Protein AF-J9WI94-F1 (afdb_monomer_lite)

Radius of gyration: 10.74 Å; chains: 1; bounding box: 24×22×24 Å

Secondary structure (DSSP, 8-state):
-EEEEE-S-B-TTSPBSS-EEEEEESSS-GGG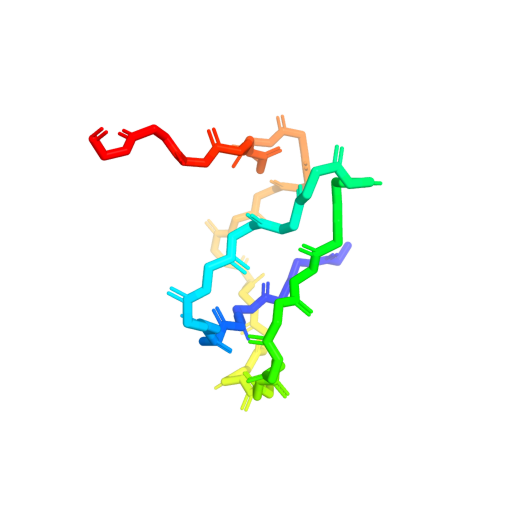------

Sequence (38 aa):
MVVQTGFSEWTRDGTLRHPRYLGVRTDKEPGEVVRETH

InterPro domains:
  IPR012309 DNA ligase, ATP-dependent, C-terminal [PF04679] (1-28)
  IPR012340 Nuc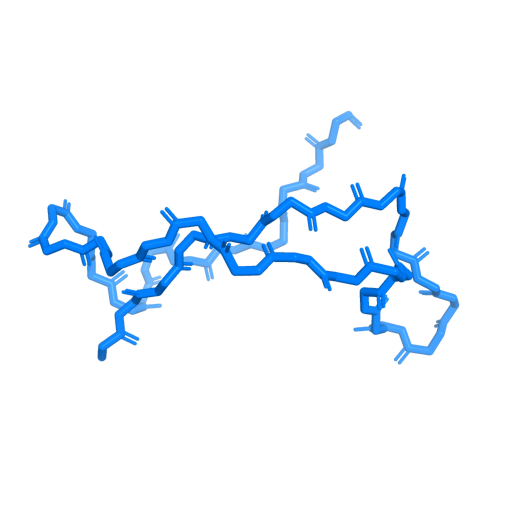leic acid-binding, OB-fold [G3DSA:2.40.50.140] (1-36)
  IPR012340 Nucleic acid-binding, OB-fold [SSF50249] (2-36)

Foldseek 3Di:
DAWDWDADDQDPVRDGHPIDTDGGDPPDDPVPDDDDDD

pLDDT: mean 93.85, std 6.77, range [59.28, 97.88]

Structure (mmCIF, N/CA/C/O backbone):
data_AF-J9WI94-F1
#
_entry.id   AF-J9WI94-F1
#
loop_
_atom_site.group_PDB
_atom_site.id
_atom_site.type_symbol
_atom_site.label_atom_id
_atom_site.label_alt_id
_atom_site.label_comp_id
_atom_site.label_asym_id
_atom_site.label_entity_id
_atom_site.label_seq_id
_atom_site.pdbx_PDB_ins_code
_atom_site.Cartn_x
_atom_site.Cartn_y
_atom_site.Cartn_z
_atom_site.occupancy
_atom_site.B_iso_or_equiv
_atom_site.auth_seq_id
_atom_site.auth_comp_id
_atom_site.auth_asym_id
_atom_site.auth_atom_id
_atom_site.pdbx_PDB_model_num
ATOM 1 N N . MET A 1 1 ? -8.161 0.159 5.649 1.00 88.94 1 MET A N 1
ATOM 2 C CA . MET A 1 1 ? -8.110 -0.890 4.606 1.00 88.94 1 MET A CA 1
ATOM 3 C C . MET A 1 1 ? -6.690 -0.961 4.075 1.00 88.94 1 MET A C 1
ATOM 5 O O . MET A 1 1 ? -6.154 0.088 3.741 1.00 88.94 1 MET A O 1
ATOM 9 N N . VAL A 1 2 ? -6.093 -2.154 4.022 1.00 96.94 2 VAL A N 1
ATOM 10 C CA . VAL A 1 2 ? -4.729 -2.374 3.514 1.00 96.94 2 VAL A CA 1
ATOM 11 C C . VAL A 1 2 ? -4.791 -3.172 2.216 1.00 96.94 2 VAL A C 1
ATOM 13 O O . VAL A 1 2 ? -5.614 -4.075 2.069 1.00 96.94 2 VAL A O 1
ATOM 16 N N . VAL A 1 3 ? -3.924 -2.837 1.262 1.00 97.19 3 VAL A N 1
ATOM 17 C CA . VAL A 1 3 ? -3.764 -3.580 0.009 1.00 97.19 3 VAL A CA 1
ATOM 18 C C . VAL A 1 3 ? -2.302 -3.925 -0.203 1.00 97.19 3 VAL A C 1
ATOM 20 O O . VAL A 1 3 ? -1.413 -3.170 0.185 1.00 97.19 3 VAL A O 1
ATOM 23 N N . GLN A 1 4 ? -2.058 -5.057 -0.846 1.00 96.94 4 GLN A N 1
ATOM 24 C CA . GLN A 1 4 ? -0.735 -5.426 -1.308 1.00 96.94 4 GLN A CA 1
ATOM 25 C C . GLN A 1 4 ? -0.550 -4.968 -2.754 1.00 96.94 4 GLN A C 1
ATOM 27 O O . GLN A 1 4 ? -1.434 -5.133 -3.600 1.00 96.94 4 GLN A O 1
ATOM 32 N N . THR A 1 5 ? 0.621 -4.407 -3.037 1.00 96.19 5 THR A N 1
ATOM 33 C CA . THR A 1 5 ? 1.008 -3.930 -4.364 1.00 96.19 5 THR A CA 1
ATOM 34 C C . THR A 1 5 ? 2.422 -4.396 -4.684 1.00 96.19 5 THR A C 1
ATOM 36 O O . THR A 1 5 ? 3.298 -4.365 -3.824 1.00 96.19 5 THR A O 1
ATOM 39 N N . GLY A 1 6 ? 2.638 -4.859 -5.913 1.00 95.75 6 GLY A N 1
ATOM 40 C CA . GLY A 1 6 ? 3.979 -5.063 -6.455 1.00 95.75 6 GLY A CA 1
ATOM 41 C C . GLY A 1 6 ? 4.415 -3.811 -7.209 1.00 95.75 6 GLY A C 1
ATOM 42 O O . GLY A 1 6 ? 3.592 -3.191 -7.875 1.00 95.75 6 GLY A O 1
ATOM 43 N N . PHE A 1 7 ? 5.685 -3.428 -7.129 1.00 95.81 7 PHE A N 1
ATOM 44 C CA . PHE A 1 7 ? 6.232 -2.271 -7.847 1.00 95.81 7 PHE A CA 1
ATOM 45 C C . PHE A 1 7 ? 7.744 -2.444 -8.043 1.00 95.81 7 PHE A C 1
ATOM 47 O O . PHE A 1 7 ? 8.351 -3.285 -7.381 1.00 95.81 7 PHE A O 1
ATOM 54 N N . SER A 1 8 ? 8.347 -1.696 -8.971 1.00 94.56 8 SER A N 1
ATOM 55 C CA . SER A 1 8 ? 9.773 -1.861 -9.297 1.00 94.56 8 SER A CA 1
ATOM 56 C C . SER A 1 8 ? 10.703 -1.066 -8.381 1.00 94.56 8 SER A C 1
ATOM 58 O O . SER A 1 8 ? 11.762 -1.553 -8.008 1.00 94.56 8 SER A O 1
ATOM 60 N N . GLU A 1 9 ? 10.330 0.167 -8.035 1.00 94.00 9 GLU A N 1
ATOM 61 C CA . GLU A 1 9 ? 11.116 1.045 -7.163 1.00 94.00 9 GLU A CA 1
ATOM 62 C C . GLU A 1 9 ? 10.249 2.155 -6.557 1.00 94.00 9 GLU A C 1
ATOM 64 O O . GLU A 1 9 ? 9.201 2.526 -7.101 1.00 94.00 9 GLU A O 1
ATOM 69 N N . TRP A 1 10 ? 10.726 2.719 -5.450 1.00 94.75 10 TRP A N 1
ATOM 70 C CA . TRP A 1 10 ? 10.262 4.011 -4.963 1.00 94.75 10 TRP A CA 1
ATOM 71 C C . TRP A 1 10 ? 10.929 5.127 -5.764 1.00 94.75 10 TRP A C 1
ATOM 73 O O . TRP A 1 10 ? 12.154 5.167 -5.867 1.00 94.75 10 TRP A O 1
ATOM 83 N N . THR A 1 11 ? 10.148 6.067 -6.282 1.00 93.31 11 THR A N 1
ATOM 84 C CA . THR A 1 11 ? 10.691 7.256 -6.945 1.00 93.31 11 THR A CA 1
ATOM 85 C C . THR A 1 11 ? 11.257 8.248 -5.923 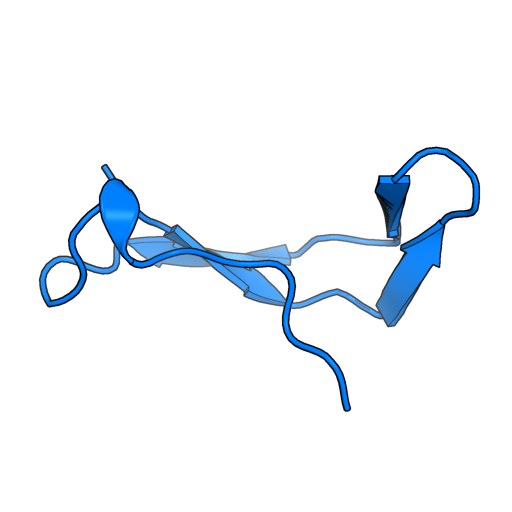1.00 93.31 11 THR A C 1
ATOM 87 O O . THR A 1 11 ? 10.993 8.159 -4.719 1.00 93.31 11 THR A O 1
ATOM 90 N N . ARG A 1 12 ? 12.014 9.242 -6.409 1.00 93.75 12 ARG A N 1
ATOM 91 C CA . ARG A 1 12 ? 12.501 10.357 -5.575 1.00 93.75 12 ARG A CA 1
ATOM 92 C C . ARG A 1 12 ? 11.363 11.145 -4.924 1.00 93.75 12 ARG A C 1
ATOM 94 O O . ARG A 1 12 ? 11.528 11.609 -3.803 1.00 93.75 12 ARG A O 1
ATOM 101 N N . ASP A 1 13 ? 10.213 11.206 -5.587 1.00 95.25 13 ASP A N 1
ATOM 102 C CA . ASP A 1 13 ? 9.027 11.924 -5.115 1.00 95.25 13 ASP A CA 1
ATOM 103 C C . ASP A 1 13 ? 8.158 11.073 -4.168 1.00 95.25 13 ASP A C 1
ATOM 105 O O . ASP A 1 13 ? 7.068 11.483 -3.780 1.00 95.25 13 ASP A O 1
ATOM 109 N N . GLY A 1 14 ? 8.618 9.872 -3.788 1.00 92.81 14 GLY A N 1
ATOM 110 C CA . GLY A 1 14 ? 7.926 9.008 -2.829 1.00 92.81 14 GLY A CA 1
ATOM 111 C C . GLY A 1 14 ? 6.750 8.223 -3.414 1.00 92.81 14 GLY A C 1
ATOM 112 O O . GLY A 1 14 ? 5.887 7.770 -2.666 1.00 92.81 14 GLY A O 1
ATOM 113 N N . THR A 1 15 ? 6.707 8.034 -4.733 1.00 94.56 15 THR A N 1
ATOM 114 C CA . THR A 1 15 ? 5.663 7.253 -5.417 1.00 94.56 15 THR A CA 1
ATOM 115 C C . THR A 1 15 ? 6.164 5.872 -5.839 1.00 94.56 15 T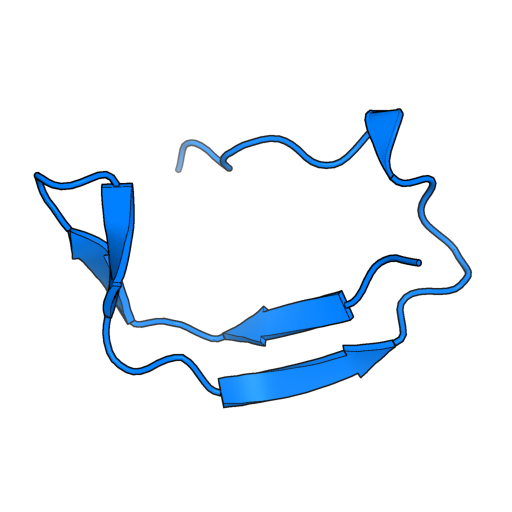HR A C 1
ATOM 117 O O . THR A 1 15 ? 7.367 5.625 -5.908 1.00 94.56 15 THR A O 1
ATOM 120 N N . LEU A 1 16 ? 5.239 4.955 -6.130 1.00 95.62 16 LEU A N 1
ATOM 121 C CA . LEU A 1 16 ? 5.564 3.614 -6.620 1.00 95.62 16 LEU A CA 1
ATOM 122 C C . LEU A 1 16 ? 5.704 3.628 -8.145 1.00 95.62 16 LEU A C 1
ATOM 124 O O . LEU A 1 16 ? 4.783 4.052 -8.847 1.00 95.62 16 LEU A O 1
ATOM 128 N N . ARG A 1 17 ? 6.817 3.121 -8.681 1.00 96.69 17 ARG A N 1
ATOM 129 C CA . ARG A 1 17 ? 6.989 2.949 -10.129 1.00 96.69 17 ARG A CA 1
ATOM 130 C C . ARG A 1 17 ? 6.332 1.647 -10.606 1.00 96.69 17 ARG A C 1
ATOM 132 O O . ARG A 1 17 ? 6.644 0.570 -10.105 1.00 96.69 17 ARG A O 1
ATOM 139 N N . HIS A 1 18 ? 5.455 1.767 -11.608 1.00 97.00 18 HIS A N 1
ATOM 140 C CA . HIS A 1 18 ? 4.728 0.659 -12.251 1.00 97.00 18 HIS A CA 1
ATOM 141 C C . HIS A 1 18 ? 3.978 -0.236 -11.236 1.00 97.00 18 HIS A C 1
ATOM 143 O O . HIS A 1 18 ? 4.218 -1.446 -11.190 1.00 97.00 18 HIS A O 1
ATOM 149 N N . PRO A 1 19 ? 3.093 0.335 -10.392 1.00 97.19 19 PRO A N 1
ATOM 150 C CA . PRO A 1 19 ? 2.402 -0.437 -9.372 1.00 97.19 19 PRO A CA 1
ATOM 151 C C . PRO A 1 19 ? 1.379 -1.393 -9.993 1.00 97.19 19 PRO A C 1
ATOM 153 O O . PRO A 1 19 ? 0.654 -1.044 -10.926 1.00 97.19 19 PRO A O 1
ATOM 156 N N . ARG A 1 20 ? 1.283 -2.593 -9.423 1.00 97.69 20 ARG A N 1
ATOM 157 C CA . ARG A 1 20 ? 0.285 -3.613 -9.758 1.00 97.69 20 ARG A CA 1
ATOM 158 C C . ARG A 1 20 ? -0.433 -4.054 -8.497 1.00 97.69 20 ARG A C 1
ATOM 160 O O . ARG A 1 20 ? 0.197 -4.467 -7.525 1.00 97.69 20 ARG A O 1
ATOM 167 N N . TYR A 1 21 ? -1.756 -4.002 -8.538 1.00 97.19 21 TYR A N 1
ATOM 168 C CA . TYR A 1 21 ? -2.593 -4.485 -7.451 1.00 97.19 21 TYR A CA 1
ATOM 169 C C . TYR A 1 21 ? -2.437 -6.002 -7.287 1.00 97.19 21 TYR A C 1
ATOM 171 O O . TYR A 1 21 ? -2.513 -6.739 -8.271 1.00 97.19 21 TYR A O 1
ATOM 179 N N . LEU A 1 22 ? -2.209 -6.460 -6.055 1.00 97.44 22 LEU A N 1
ATOM 180 C CA . LEU A 1 22 ? -2.071 -7.884 -5.732 1.00 97.44 22 LEU A CA 1
ATOM 181 C C . LEU A 1 22 ? -3.213 -8.415 -4.858 1.00 97.44 22 LEU A C 1
ATOM 183 O O . LEU A 1 22 ? -3.437 -9.620 -4.845 1.00 97.44 22 LEU A O 1
ATOM 187 N N . GLY A 1 23 ? -3.943 -7.549 -4.152 1.00 97.88 23 GLY A N 1
ATOM 188 C CA . GLY A 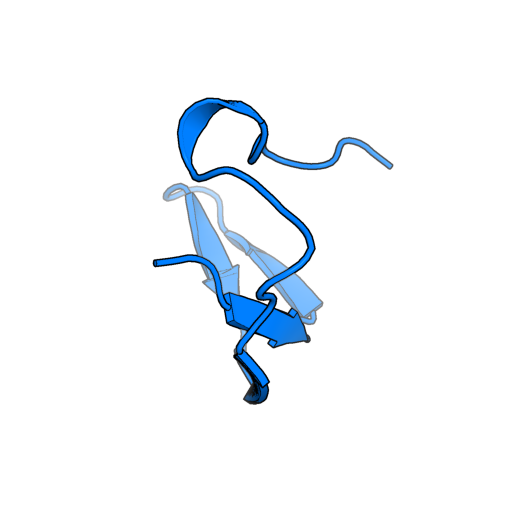1 23 ? -5.078 -7.963 -3.326 1.00 97.88 23 GLY A CA 1
ATOM 189 C C . GLY A 1 23 ? -5.284 -7.093 -2.092 1.00 97.88 23 GLY A C 1
ATOM 190 O O . GLY A 1 23 ? -4.448 -6.255 -1.751 1.00 97.88 23 GLY A O 1
ATOM 191 N N . VAL A 1 24 ? -6.407 -7.300 -1.407 1.00 97.69 24 VAL A N 1
ATOM 192 C CA . VAL A 1 24 ? -6.655 -6.744 -0.069 1.00 97.69 24 VAL A CA 1
ATOM 193 C C . VAL A 1 24 ? -5.918 -7.594 0.967 1.00 97.69 24 VAL A C 1
ATOM 195 O O . VAL A 1 24 ? -5.909 -8.819 0.869 1.00 97.69 24 VAL A O 1
ATOM 198 N N . ARG A 1 25 ? -5.324 -6.945 1.971 1.00 97.69 25 ARG A N 1
ATOM 199 C CA . ARG A 1 25 ? -4.749 -7.597 3.153 1.00 97.69 25 ARG A CA 1
ATOM 200 C C . ARG A 1 25 ? -5.672 -7.349 4.339 1.00 97.69 25 ARG A C 1
ATOM 202 O O . ARG A 1 25 ? -5.786 -6.220 4.808 1.00 97.69 25 ARG A O 1
ATOM 209 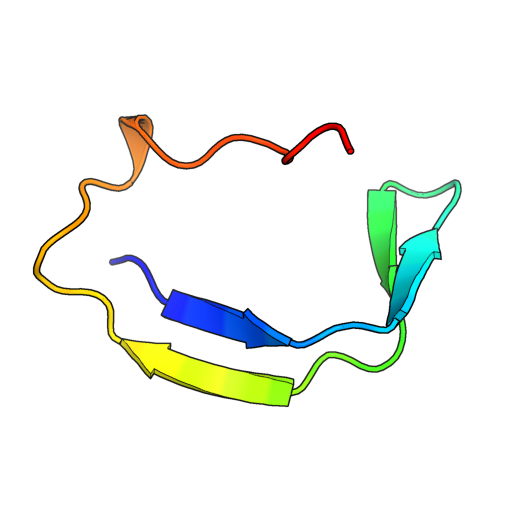N N . THR A 1 26 ? -6.371 -8.392 4.778 1.00 96.81 26 THR A N 1
ATOM 210 C CA . THR A 1 26 ? -7.258 -8.356 5.957 1.00 96.81 26 THR A CA 1
ATOM 211 C C . THR A 1 26 ? -6.537 -8.741 7.246 1.00 96.81 26 THR A C 1
ATOM 213 O O . THR A 1 26 ? -7.091 -8.611 8.326 1.00 96.81 26 THR A O 1
ATOM 216 N N . ASP A 1 27 ? -5.313 -9.239 7.121 1.00 96.25 27 ASP A N 1
ATOM 217 C CA . ASP A 1 27 ? -4.418 -9.688 8.186 1.00 96.25 27 ASP A CA 1
ATOM 218 C C . ASP A 1 27 ? -3.487 -8.577 8.705 1.00 96.25 27 ASP A C 1
ATOM 220 O O . ASP A 1 27 ? -2.635 -8.838 9.549 1.00 96.25 27 ASP A O 1
ATOM 224 N N . LYS A 1 28 ? -3.603 -7.358 8.164 1.00 94.75 28 LYS A N 1
ATOM 225 C CA . LYS A 1 28 ? -2.728 -6.216 8.448 1.00 94.75 28 LYS A CA 1
ATOM 226 C C . LYS A 1 28 ? -3.546 -4.985 8.807 1.00 94.75 28 LYS A C 1
ATOM 228 O O . LYS A 1 28 ? -4.458 -4.605 8.069 1.00 94.75 28 LYS A O 1
ATOM 233 N N . GLU A 1 29 ? -3.149 -4.315 9.882 1.00 96.81 29 GLU A N 1
ATOM 234 C CA . GLU A 1 29 ? -3.731 -3.035 10.280 1.00 96.81 29 GLU A CA 1
ATOM 235 C C . GLU A 1 29 ? -3.065 -1.867 9.524 1.00 96.81 29 GLU A C 1
ATOM 237 O O . GLU A 1 29 ? -1.855 -1.896 9.282 1.00 96.81 29 GLU A O 1
ATOM 242 N N . PRO A 1 30 ? -3.797 -0.794 9.157 1.00 95.75 30 PRO A N 1
ATOM 243 C CA . PRO A 1 30 ? -3.220 0.339 8.425 1.00 95.75 30 PRO A CA 1
ATOM 244 C C . PRO A 1 30 ? -2.045 1.022 9.136 1.00 95.75 30 PRO A C 1
ATOM 246 O O . PRO A 1 30 ? -1.144 1.520 8.467 1.00 95.75 30 PRO A O 1
ATOM 249 N N . GLY A 1 31 ? -2.041 1.033 10.473 1.00 96.19 31 GLY A N 1
ATOM 250 C CA . GLY A 1 31 ? -0.968 1.632 11.274 1.00 96.19 31 GLY A CA 1
ATOM 251 C C . GLY A 1 31 ? 0.345 0.844 11.260 1.00 96.19 31 GLY A C 1
ATOM 252 O O . GLY A 1 31 ? 1.377 1.381 11.646 1.00 96.19 31 GLY A O 1
ATOM 253 N N . GLU A 1 32 ? 0.325 -0.407 10.799 1.00 94.88 32 GLU A N 1
ATOM 254 C CA . GLU A 1 32 ? 1.517 -1.258 10.697 1.00 94.88 32 GLU A CA 1
ATOM 255 C C . GLU A 1 32 ? 2.233 -1.117 9.348 1.00 94.88 32 GLU A C 1
ATOM 257 O O . GLU A 1 32 ? 3.334 -1.640 9.167 1.00 94.88 32 GLU A O 1
ATOM 262 N N . VAL A 1 33 ? 1.604 -0.458 8.370 1.00 94.88 33 VAL A N 1
ATOM 263 C CA . VAL A 1 33 ? 2.155 -0.316 7.021 1.00 94.88 33 VAL A CA 1
ATOM 264 C C . VAL A 1 33 ? 3.203 0.790 7.020 1.00 94.88 33 VAL A C 1
ATOM 266 O O . VAL A 1 33 ? 2.892 1.969 7.177 1.00 94.88 33 VAL A O 1
ATOM 269 N N . VAL A 1 34 ? 4.454 0.404 6.789 1.00 93.25 34 VAL A N 1
ATOM 270 C CA . VAL A 1 34 ? 5.592 1.319 6.669 1.00 93.25 34 VAL A CA 1
ATOM 271 C C . VAL A 1 34 ? 6.278 1.137 5.321 1.00 93.25 34 VAL A C 1
ATOM 273 O O . VAL A 1 34 ? 6.115 0.114 4.654 1.00 93.25 34 VAL A O 1
ATOM 276 N N . ARG A 1 35 ? 7.068 2.131 4.905 1.00 90.19 35 ARG A N 1
ATOM 277 C CA . ARG A 1 35 ? 7.945 1.975 3.744 1.00 90.19 35 ARG A CA 1
ATOM 278 C C . ARG A 1 35 ? 8.989 0.908 4.061 1.00 90.19 35 ARG A C 1
ATOM 280 O O . ARG A 1 35 ? 9.852 1.130 4.904 1.00 90.19 35 ARG A O 1
ATOM 287 N N . GLU A 1 36 ? 8.908 -0.223 3.373 1.00 86.19 36 GLU A N 1
ATOM 288 C CA . GLU A 1 36 ? 9.894 -1.289 3.512 1.00 86.19 36 GLU A CA 1
ATOM 289 C C . GLU A 1 36 ? 11.266 -0.793 3.044 1.00 86.19 36 GLU A C 1
ATOM 291 O O . GLU A 1 36 ? 11.421 -0.283 1.929 1.00 86.19 36 GLU A O 1
ATOM 296 N N . THR A 1 37 ? 12.258 -0.930 3.915 1.00 78.06 37 THR A N 1
ATOM 297 C CA . THR A 1 37 ? 13.671 -0.739 3.594 1.00 78.06 37 THR A CA 1
ATOM 298 C C . THR A 1 37 ? 14.259 -2.113 3.305 1.00 78.06 37 THR A C 1
ATOM 300 O O . THR A 1 37 ? 14.309 -2.946 4.209 1.00 78.06 37 THR A O 1
ATOM 303 N N . HIS A 1 38 ? 14.629 -2.357 2.048 1.00 59.28 38 HIS A N 1
ATOM 304 C CA . HIS A 1 38 ? 15.508 -3.472 1.690 1.00 59.28 38 HIS A CA 1
ATOM 305 C C . HIS A 1 38 ? 16.960 -3.091 1.972 1.00 59.28 38 HIS A C 1
ATOM 307 O O . HIS A 1 38 ? 17.290 -1.897 1.769 1.00 59.28 38 HIS A O 1
#

Organism: Mycobacterium indicus pranii (strain DSM 45239 / MTCC 9506) (NCBI:txid1232724)